Protein AF-A0A2J6XT03-F1 (afdb_monomer_lite)

Structure (mmCIF, N/CA/C/O backbone):
data_AF-A0A2J6XT03-F1
#
_entry.id   AF-A0A2J6XT03-F1
#
loop_
_atom_site.group_PDB
_atom_site.id
_atom_site.type_symbol
_atom_site.label_atom_id
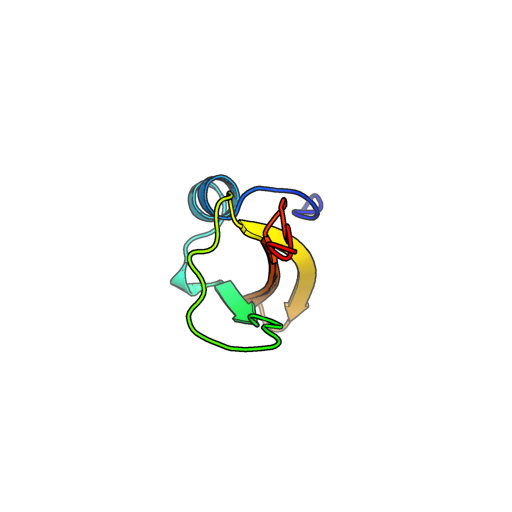_atom_site.label_alt_id
_atom_site.label_comp_id
_atom_site.label_asym_id
_atom_site.label_entity_id
_atom_site.label_seq_id
_atom_site.pdbx_PDB_ins_code
_atom_site.Cartn_x
_atom_site.Cartn_y
_atom_site.Cartn_z
_atom_site.occupancy
_atom_site.B_iso_or_equiv
_atom_site.auth_seq_id
_atom_site.auth_comp_id
_atom_site.auth_asym_id
_atom_site.auth_atom_id
_atom_site.pdbx_PDB_model_num
ATOM 1 N N . MET A 1 1 ? -11.620 -9.522 2.057 1.00 55.66 1 MET A N 1
ATOM 2 C CA . MET A 1 1 ? -11.266 -8.449 1.104 1.00 55.66 1 MET A CA 1
ATOM 3 C C . MET A 1 1 ? -10.475 -9.055 -0.049 1.00 55.66 1 MET A C 1
ATOM 5 O O . MET A 1 1 ? -9.863 -10.094 0.158 1.00 55.66 1 MET A O 1
ATOM 9 N N . GLY A 1 2 ? -10.541 -8.470 -1.249 1.00 71.62 2 GLY A N 1
ATOM 10 C CA . GLY A 1 2 ? -9.688 -8.871 -2.378 1.00 71.62 2 GLY A CA 1
ATOM 11 C C . GLY A 1 2 ? -8.230 -8.444 -2.175 1.00 71.62 2 GLY A C 1
ATOM 12 O O . GLY A 1 2 ? -7.954 -7.623 -1.307 1.00 71.62 2 GLY A O 1
ATOM 13 N N . SER A 1 3 ? -7.326 -9.017 -2.968 1.00 82.19 3 SER A N 1
ATOM 14 C CA . SER A 1 3 ? -5.887 -8.728 -2.939 1.00 82.19 3 SER A CA 1
ATOM 15 C C . SER A 1 3 ? -5.572 -7.373 -3.589 1.00 82.19 3 SER A C 1
ATOM 17 O O . SER A 1 3 ? -6.138 -7.038 -4.634 1.00 82.19 3 SER A O 1
ATOM 19 N N . PHE A 1 4 ? -4.660 -6.612 -2.980 1.00 86.00 4 PHE A N 1
ATOM 20 C CA . PHE A 1 4 ? -4.115 -5.353 -3.507 1.00 86.00 4 PHE A CA 1
ATOM 21 C C . PHE A 1 4 ? -2.806 -5.550 -4.282 1.00 86.00 4 PHE A C 1
ATOM 23 O O . PHE A 1 4 ? -2.228 -4.577 -4.765 1.00 86.00 4 PHE A O 1
ATOM 30 N N . LEU A 1 5 ? -2.331 -6.789 -4.435 1.00 86.19 5 LEU A N 1
ATOM 31 C CA . LEU A 1 5 ? -1.153 -7.105 -5.244 1.00 86.19 5 LEU A CA 1
ATOM 32 C C . LEU A 1 5 ? -1.270 -6.531 -6.664 1.00 86.19 5 LEU A C 1
ATOM 34 O O . LEU A 1 5 ? -2.289 -6.649 -7.344 1.00 86.19 5 LEU A O 1
ATOM 38 N N . GLY A 1 6 ? -0.201 -5.882 -7.113 1.00 83.56 6 GLY A N 1
ATOM 39 C CA . GLY A 1 6 ? -0.101 -5.208 -8.402 1.00 83.56 6 GLY A CA 1
ATOM 40 C C . GLY A 1 6 ? -0.815 -3.857 -8.475 1.00 83.56 6 GLY A C 1
ATOM 41 O O . GLY A 1 6 ? -0.628 -3.142 -9.465 1.00 83.56 6 GLY A O 1
ATOM 42 N N . TRP A 1 7 ? -1.599 -3.463 -7.466 1.00 88.94 7 TRP A N 1
ATOM 43 C CA . TRP A 1 7 ? -2.260 -2.159 -7.464 1.00 88.94 7 TRP A CA 1
ATOM 44 C C . TRP A 1 7 ? -1.249 -1.037 -7.289 1.00 88.94 7 TRP A C 1
ATOM 46 O O . TRP A 1 7 ? -0.262 -1.163 -6.562 1.00 88.94 7 TRP A O 1
ATOM 56 N N . LYS A 1 8 ? -1.528 0.096 -7.936 1.00 87.19 8 LYS A N 1
ATOM 57 C CA . LYS A 1 8 ? -0.768 1.323 -7.714 1.00 87.19 8 LYS A CA 1
ATOM 58 C C . LYS A 1 8 ? -1.067 1.847 -6.318 1.00 87.19 8 LYS A C 1
ATOM 60 O O . LYS A 1 8 ? -2.231 1.903 -5.918 1.00 87.19 8 LYS A O 1
ATOM 65 N N . LEU A 1 9 ? -0.042 2.335 -5.624 1.00 83.75 9 LEU A N 1
ATOM 66 C CA . LEU A 1 9 ? -0.189 2.931 -4.295 1.00 83.75 9 LEU A CA 1
ATOM 67 C C . LEU A 1 9 ? -1.301 3.995 -4.268 1.00 83.75 9 LEU A C 1
ATOM 69 O O . LEU A 1 9 ? -2.119 4.019 -3.355 1.00 83.75 9 LEU A O 1
ATOM 73 N N . LYS A 1 10 ? -1.386 4.833 -5.308 1.00 85.06 10 LYS A N 1
ATOM 74 C CA . LYS A 1 10 ? -2.418 5.876 -5.435 1.00 85.06 10 LYS A CA 1
ATOM 75 C C . LYS A 1 10 ? -3.847 5.331 -5.435 1.00 85.06 10 LYS A C 1
ATOM 77 O O . LYS A 1 10 ? -4.741 6.026 -4.969 1.00 85.06 10 LYS A O 1
ATOM 82 N N . ASP A 1 11 ? -4.077 4.136 -5.973 1.00 88.31 11 ASP A N 1
ATOM 83 C CA . ASP A 1 11 ? -5.403 3.512 -5.991 1.00 88.31 11 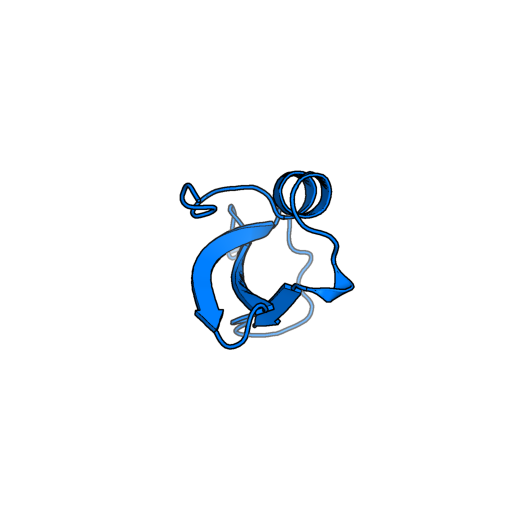ASP A CA 1
ATOM 84 C C . ASP A 1 11 ? -5.700 2.798 -4.673 1.00 88.31 11 ASP A C 1
ATOM 86 O O . ASP A 1 11 ? -6.814 2.900 -4.166 1.00 88.31 11 ASP A O 1
ATOM 90 N N . VAL A 1 12 ? -4.690 2.184 -4.05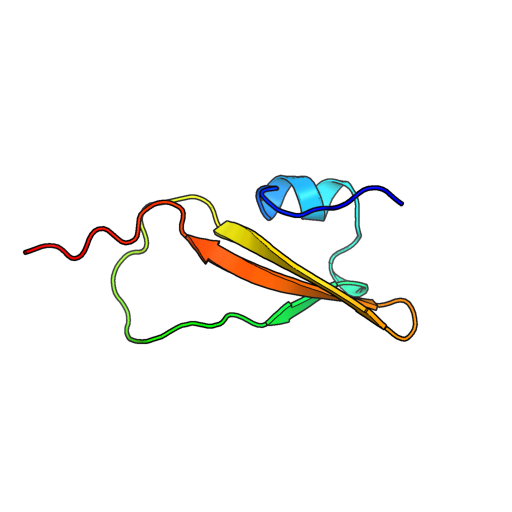1 1.00 86.44 12 VAL A N 1
ATOM 91 C CA . VAL A 1 12 ? -4.810 1.609 -2.701 1.00 86.44 12 VAL A CA 1
ATOM 92 C C . VAL A 1 12 ? -5.195 2.682 -1.680 1.00 86.44 12 VAL A C 1
ATOM 94 O O . VAL A 1 12 ? -6.111 2.475 -0.887 1.00 86.44 12 VAL A O 1
ATOM 97 N N . LEU A 1 13 ? -4.582 3.865 -1.759 1.00 85.38 13 LEU A N 1
ATOM 98 C CA . LEU A 1 13 ? -4.881 5.010 -0.890 1.00 85.38 13 LEU A CA 1
ATOM 99 C C . LEU A 1 13 ? -6.302 5.579 -1.057 1.00 85.38 13 LEU A C 1
ATOM 101 O O . LEU A 1 13 ? -6.761 6.319 -0.190 1.00 85.38 13 LEU A O 1
ATOM 105 N N . LYS A 1 14 ? -7.009 5.258 -2.150 1.00 88.31 14 LYS A N 1
ATOM 106 C CA . LYS A 1 14 ? -8.432 5.615 -2.318 1.00 88.31 14 LYS A CA 1
ATOM 107 C C . LYS A 1 14 ? -9.363 4.633 -1.612 1.00 88.31 14 LYS A C 1
ATOM 109 O O . LYS A 1 14 ? -10.503 4.984 -1.327 1.00 88.31 14 LYS A O 1
ATOM 114 N N . VAL A 1 15 ? -8.900 3.404 -1.385 1.00 88.62 15 VAL A N 1
ATOM 115 C CA . VAL A 1 15 ? -9.693 2.321 -0.791 1.00 88.62 15 VAL A CA 1
ATOM 116 C C . VAL A 1 15 ? -9.442 2.228 0.708 1.00 88.62 15 VAL A C 1
ATOM 118 O O . VAL A 1 15 ? -10.384 2.087 1.485 1.00 88.62 15 VAL A O 1
ATOM 121 N N . ILE A 1 16 ? -8.176 2.311 1.116 1.00 84.62 16 ILE A N 1
ATOM 122 C CA . ILE A 1 16 ? -7.755 2.163 2.505 1.00 84.62 16 ILE A CA 1
ATOM 123 C C . ILE A 1 16 ? -7.171 3.497 2.980 1.00 84.62 16 ILE A C 1
ATOM 125 O O . ILE A 1 16 ? -6.289 4.051 2.317 1.00 84.62 16 ILE A O 1
ATOM 129 N N . PRO A 1 17 ? -7.623 4.019 4.134 1.00 84.94 17 PRO A N 1
ATOM 130 C CA . PRO A 1 17 ? -7.056 5.234 4.688 1.00 84.94 17 PRO A CA 1
ATOM 131 C C . PRO A 1 17 ? -5.586 5.001 5.080 1.00 84.94 17 PRO A C 1
ATOM 133 O O . PRO A 1 17 ? -5.269 3.972 5.684 1.00 84.94 17 PRO A O 1
ATOM 136 N N . PRO A 1 18 ? -4.682 5.954 4.792 1.00 79.75 18 PRO A N 1
ATOM 137 C CA . PRO A 1 18 ? -3.239 5.790 4.989 1.00 79.75 18 PRO A CA 1
ATOM 138 C C . PRO A 1 18 ? -2.841 5.504 6.443 1.00 79.75 18 PRO A C 1
ATOM 140 O O . PRO A 1 18 ? -1.825 4.865 6.680 1.00 79.75 18 PRO A O 1
ATOM 143 N N . GLU A 1 19 ? -3.647 5.922 7.422 1.00 83.38 19 GLU A N 1
ATOM 144 C CA . GLU A 1 19 ? -3.423 5.644 8.849 1.00 83.38 19 GLU A CA 1
ATOM 145 C C . GLU A 1 19 ? -3.461 4.145 9.198 1.00 83.38 19 GLU A C 1
ATOM 147 O O . GLU A 1 19 ? -2.825 3.713 10.159 1.00 83.38 19 GLU A O 1
ATOM 152 N N . LYS A 1 20 ? -4.179 3.346 8.397 1.00 84.38 20 LYS A N 1
ATOM 153 C CA . LYS A 1 20 ? -4.283 1.888 8.548 1.00 84.38 20 LYS A CA 1
ATOM 154 C C . LYS A 1 20 ? -3.250 1.138 7.717 1.00 84.38 20 LYS A C 1
ATOM 156 O O . LYS A 1 20 ? -3.282 -0.090 7.677 1.00 84.38 20 LYS A O 1
ATOM 161 N N . ILE A 1 21 ? -2.347 1.858 7.055 1.00 83.06 21 ILE A N 1
ATOM 162 C CA . ILE A 1 21 ? -1.354 1.282 6.164 1.00 83.06 21 ILE A CA 1
ATOM 163 C C . ILE A 1 21 ? 0.044 1.531 6.719 1.00 83.06 21 ILE A C 1
ATOM 165 O O . ILE A 1 21 ? 0.428 2.646 7.072 1.00 83.06 21 ILE A O 1
ATOM 169 N N . LYS A 1 22 ? 0.825 0.463 6.778 1.00 84.19 22 LYS A N 1
ATOM 170 C CA . LYS A 1 22 ? 2.255 0.475 7.037 1.00 84.19 22 LYS A CA 1
ATOM 171 C C . LYS A 1 22 ? 2.956 0.136 5.729 1.00 84.19 22 LYS A C 1
ATOM 173 O O . LYS A 1 22 ? 2.724 -0.915 5.142 1.00 84.19 22 LYS A O 1
ATOM 178 N N . PHE A 1 23 ? 3.782 1.056 5.253 1.00 76.62 23 PHE A N 1
ATOM 179 C CA . PHE A 1 23 ? 4.584 0.835 4.058 1.00 76.62 23 PHE A CA 1
ATOM 180 C C . PHE A 1 23 ? 5.933 0.280 4.480 1.00 76.62 23 PHE A C 1
ATOM 182 O O . PHE A 1 23 ? 6.628 0.914 5.274 1.00 76.62 23 PHE A O 1
ATOM 189 N N . ASP A 1 24 ? 6.285 -0.877 3.939 1.00 69.94 24 ASP A N 1
ATOM 190 C CA . ASP A 1 24 ? 7.638 -1.403 4.011 1.00 69.94 24 ASP A CA 1
ATOM 191 C C . ASP A 1 24 ? 8.257 -1.215 2.628 1.00 69.94 24 ASP A C 1
ATOM 193 O O . ASP A 1 24 ? 7.844 -1.824 1.642 1.00 69.94 24 ASP A O 1
ATOM 197 N N . ILE A 1 25 ? 9.154 -0.244 2.502 1.00 65.00 25 ILE A N 1
ATOM 198 C CA . ILE A 1 25 ? 9.794 0.022 1.220 1.00 65.00 25 ILE A CA 1
ATOM 199 C C . ILE A 1 25 ? 11.051 -0.842 1.186 1.00 65.00 25 ILE A C 1
ATOM 201 O O . ILE A 1 25 ? 12.078 -0.455 1.743 1.00 65.00 25 ILE A O 1
ATOM 205 N N . ASP A 1 26 ? 10.963 -1.997 0.527 1.00 59.62 26 ASP A N 1
ATOM 206 C CA . ASP A 1 26 ? 12.122 -2.837 0.216 1.00 59.62 26 ASP A CA 1
ATOM 207 C C . ASP A 1 26 ? 12.948 -2.117 -0.866 1.00 59.62 26 ASP A C 1
ATOM 209 O O . ASP A 1 26 ? 12.771 -2.310 -2.069 1.00 59.62 26 ASP A O 1
ATOM 213 N N . TYR A 1 27 ? 13.756 -1.143 -0.436 1.00 52.75 27 TYR A N 1
ATOM 214 C CA . TYR A 1 27 ? 14.603 -0.332 -1.307 1.00 52.75 27 TYR A CA 1
ATOM 215 C C . TYR A 1 27 ? 16.061 -0.773 -1.173 1.00 52.75 27 TYR A C 1
ATOM 217 O O . TYR A 1 27 ? 16.737 -0.385 -0.213 1.00 52.75 27 TYR A O 1
ATOM 225 N N . PRO A 1 28 ? 16.628 -1.489 -2.155 1.00 49.06 28 PRO A N 1
ATOM 226 C CA . PRO A 1 28 ? 18.051 -1.402 -2.387 1.00 49.06 28 PRO A CA 1
ATOM 227 C C . PRO A 1 28 ? 18.346 -0.046 -3.050 1.00 49.06 28 PRO A C 1
ATOM 229 O O . PRO A 1 28 ? 18.158 0.149 -4.245 1.00 49.06 28 PRO A O 1
ATOM 232 N N . PHE A 1 29 ? 18.892 0.863 -2.241 1.00 45.12 29 PHE A N 1
ATOM 233 C CA . PHE A 1 29 ? 19.872 1.875 -2.649 1.00 45.12 29 PHE A CA 1
ATOM 234 C C . PHE A 1 29 ? 19.413 3.179 -3.340 1.00 45.12 29 PHE A C 1
ATOM 236 O O . PHE A 1 29 ? 18.696 3.204 -4.332 1.00 45.12 29 PHE A O 1
ATOM 243 N N . GLN A 1 30 ? 19.966 4.267 -2.785 1.00 44.50 30 GLN A N 1
ATOM 244 C CA . GLN A 1 30 ? 20.406 5.515 -3.421 1.00 44.50 30 GLN A CA 1
ATOM 245 C C . GLN A 1 30 ? 19.486 6.157 -4.460 1.00 44.50 30 GLN A C 1
ATOM 247 O O . GLN A 1 30 ? 19.490 5.748 -5.609 1.00 44.50 30 GLN A O 1
ATOM 252 N N . MET A 1 31 ? 18.826 7.252 -4.055 1.00 45.44 31 MET A N 1
ATOM 253 C CA . MET A 1 31 ? 18.861 8.581 -4.706 1.00 45.44 31 MET A CA 1
ATOM 254 C C . MET A 1 31 ? 18.996 8.630 -6.246 1.00 45.44 31 MET A C 1
ATOM 256 O O . MET A 1 31 ? 19.655 9.509 -6.789 1.00 45.44 31 MET A O 1
ATOM 260 N N . GLN A 1 32 ? 18.376 7.701 -6.958 1.00 48.59 32 GLN A N 1
ATOM 261 C CA . GLN A 1 32 ? 18.223 7.711 -8.400 1.00 48.59 32 GLN A CA 1
ATOM 262 C C . GLN A 1 32 ? 16.747 7.950 -8.660 1.00 48.59 32 GLN A C 1
ATOM 264 O O . GLN A 1 32 ? 15.887 7.320 -8.042 1.00 48.59 32 GLN A O 1
ATOM 269 N N . GLU A 1 33 ? 16.472 8.936 -9.508 1.00 48.53 33 GLU A N 1
ATOM 270 C CA . GLU A 1 33 ? 15.137 9.330 -9.939 1.00 48.53 33 GLU A CA 1
ATOM 271 C C . GLU A 1 33 ? 14.345 8.088 -10.367 1.00 48.53 33 GLU A C 1
ATOM 273 O O . GLU A 1 33 ? 14.552 7.536 -11.446 1.00 48.53 33 GLU A O 1
ATOM 278 N N . ALA A 1 34 ? 13.465 7.607 -9.491 1.00 54.16 34 ALA A N 1
ATOM 279 C CA . ALA A 1 34 ? 12.605 6.484 -9.802 1.00 54.16 34 ALA A CA 1
ATOM 280 C C . ALA A 1 34 ? 11.533 6.957 -10.789 1.00 54.16 34 ALA A C 1
ATOM 282 O O . ALA A 1 34 ? 10.620 7.705 -10.433 1.00 54.16 34 ALA A O 1
ATOM 283 N N . PHE A 1 35 ? 11.655 6.541 -12.047 1.00 52.31 35 PHE A N 1
ATOM 284 C CA . PHE A 1 35 ? 10.661 6.804 -13.083 1.00 52.31 35 PHE A CA 1
ATOM 285 C C . PHE A 1 35 ? 9.625 5.668 -13.092 1.00 52.31 35 PHE A C 1
ATOM 287 O O . PHE A 1 35 ? 9.852 4.608 -13.667 1.00 52.31 35 PHE A O 1
ATOM 294 N N . GLY A 1 36 ? 8.473 5.875 -12.444 1.00 63.75 36 GLY A N 1
ATOM 295 C CA . GLY A 1 36 ? 7.348 4.928 -12.466 1.00 63.75 36 GLY A CA 1
ATOM 296 C C . GLY A 1 36 ? 6.343 5.130 -11.329 1.00 63.75 36 GLY A C 1
ATOM 297 O O . GLY A 1 36 ? 6.599 5.873 -10.385 1.00 63.75 36 GLY A O 1
ATOM 298 N N . ASP A 1 37 ? 5.186 4.466 -11.399 1.00 73.38 37 ASP A N 1
ATOM 299 C CA . ASP A 1 37 ? 4.275 4.374 -10.248 1.00 73.38 37 ASP A CA 1
ATOM 300 C C . ASP A 1 37 ? 4.713 3.223 -9.317 1.00 73.38 37 ASP A C 1
ATOM 302 O O . ASP A 1 37 ? 5.066 2.137 -9.783 1.00 73.38 37 ASP A O 1
ATOM 306 N N . LEU A 1 38 ? 4.643 3.450 -8.000 1.00 80.38 38 LEU A N 1
ATOM 307 C CA . LEU A 1 38 ? 4.821 2.410 -6.979 1.00 80.38 38 LEU A CA 1
ATOM 308 C C . LEU A 1 38 ? 3.643 1.434 -7.000 1.00 80.38 38 LEU A C 1
ATOM 310 O O . LEU A 1 38 ? 2.483 1.857 -6.918 1.00 80.38 38 LEU A O 1
ATOM 314 N N . ARG A 1 39 ? 3.941 0.137 -7.047 1.00 85.38 39 ARG A N 1
ATOM 315 C CA . ARG A 1 39 ? 2.958 -0.947 -6.981 1.00 85.38 39 ARG A CA 1
ATOM 316 C C . ARG A 1 39 ? 3.182 -1.838 -5.773 1.00 85.38 39 ARG A C 1
ATOM 318 O O . ARG A 1 39 ? 4.320 -2.069 -5.376 1.00 85.38 39 ARG A O 1
ATOM 325 N N . VAL A 1 40 ? 2.093 -2.364 -5.226 1.00 86.81 40 VAL A N 1
ATOM 326 C CA . VAL A 1 40 ? 2.137 -3.360 -4.152 1.00 86.81 40 VAL A CA 1
ATOM 327 C C . VAL A 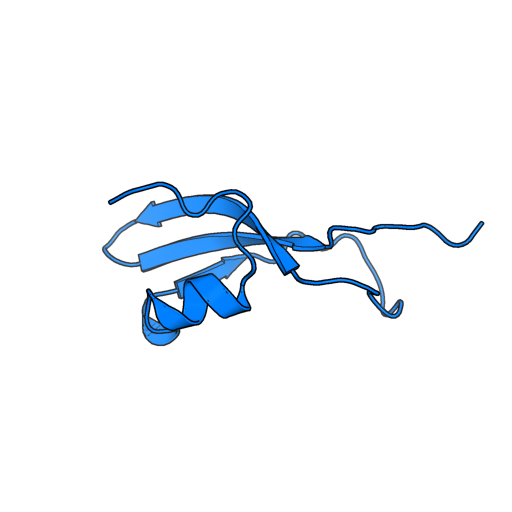1 40 ? 2.643 -4.683 -4.722 1.00 86.81 40 VAL A C 1
ATOM 329 O O . VAL A 1 40 ? 2.012 -5.260 -5.602 1.00 86.81 40 VAL A O 1
ATOM 332 N N . ILE A 1 41 ? 3.778 -5.164 -4.231 1.00 85.31 41 ILE A N 1
ATOM 333 C CA . ILE A 1 41 ? 4.357 -6.462 -4.611 1.00 85.31 41 ILE A CA 1
ATOM 334 C C . ILE A 1 41 ? 4.171 -7.524 -3.533 1.00 85.31 41 ILE A C 1
ATOM 336 O O . ILE A 1 41 ? 4.175 -8.712 -3.840 1.00 85.31 41 ILE A O 1
ATOM 340 N N . MET A 1 42 ? 3.972 -7.103 -2.285 1.00 85.00 42 MET A N 1
ATOM 341 C CA . MET A 1 42 ? 3.563 -7.972 -1.190 1.00 85.00 42 MET A CA 1
ATOM 342 C C . MET A 1 42 ? 2.555 -7.241 -0.319 1.00 85.00 42 MET A C 1
ATOM 344 O O . MET A 1 42 ? 2.643 -6.028 -0.125 1.00 85.00 42 MET A O 1
ATOM 348 N N . GLU A 1 43 ? 1.601 -7.992 0.212 1.00 88.44 43 GLU A N 1
ATOM 349 C CA . GLU A 1 43 ? 0.648 -7.506 1.196 1.00 88.44 43 GLU A CA 1
ATOM 350 C C . GLU A 1 43 ? 0.568 -8.474 2.371 1.00 88.44 43 GLU A C 1
ATOM 352 O O . GLU A 1 43 ? 0.600 -9.695 2.199 1.00 88.44 43 GLU A O 1
ATOM 357 N N . LYS A 1 44 ? 0.454 -7.921 3.573 1.00 87.88 44 LYS A N 1
ATOM 358 C CA . LYS A 1 44 ? 0.210 -8.666 4.801 1.00 87.88 44 LYS A CA 1
ATOM 359 C C . LYS A 1 44 ? -0.764 -7.873 5.659 1.00 87.88 44 LYS A C 1
ATOM 361 O O . LYS A 1 44 ? -0.550 -6.695 5.901 1.00 87.88 44 LYS A O 1
ATOM 366 N N . GLU A 1 45 ? -1.824 -8.505 6.140 1.00 87.88 45 GLU A N 1
ATOM 367 C CA . GLU A 1 45 ? -2.757 -7.887 7.085 1.00 87.88 45 GLU A CA 1
ATOM 368 C C . GLU A 1 45 ? -2.469 -8.430 8.489 1.00 87.88 45 GLU A C 1
ATOM 370 O O . GLU A 1 45 ? -2.456 -9.644 8.695 1.00 87.88 45 GLU A O 1
ATOM 375 N N . GLU A 1 46 ? -2.202 -7.553 9.457 1.00 86.62 46 GLU A N 1
ATOM 376 C CA . GLU A 1 46 ? -1.957 -7.955 10.847 1.00 86.62 46 GLU A CA 1
ATOM 377 C C . GLU A 1 46 ? -2.484 -6.886 11.814 1.00 86.62 46 GLU A C 1
ATOM 379 O O . GLU A 1 46 ? -2.274 -5.691 11.615 1.00 86.62 46 GLU A O 1
ATOM 384 N N . ASN A 1 47 ? -3.202 -7.301 12.865 1.00 83.19 47 ASN A N 1
ATOM 385 C CA . ASN A 1 47 ? -3.796 -6.405 13.873 1.00 83.19 47 ASN A CA 1
ATOM 386 C C . ASN A 1 47 ? -4.659 -5.254 13.297 1.00 83.19 47 ASN A C 1
ATOM 388 O O . ASN A 1 47 ? -4.732 -4.173 13.879 1.00 83.19 47 ASN A O 1
ATOM 392 N N . GLY A 1 48 ? -5.321 -5.472 12.154 1.00 84.06 48 GLY A N 1
ATOM 393 C CA . GLY A 1 48 ? -6.153 -4.458 11.490 1.00 84.06 48 GLY A CA 1
ATOM 394 C C . GLY A 1 48 ? -5.372 -3.405 10.695 1.00 84.06 48 GLY A C 1
ATOM 395 O O . GLY A 1 48 ? -5.973 -2.439 10.218 1.00 84.06 48 GLY A O 1
ATOM 396 N N . TYR A 1 49 ? -4.059 -3.596 10.542 1.00 86.00 49 TYR A N 1
ATOM 397 C CA . TYR A 1 49 ? -3.193 -2.796 9.683 1.00 86.00 49 TYR A CA 1
ATOM 398 C C . TYR A 1 49 ? -2.793 -3.584 8.436 1.00 86.00 49 TYR A C 1
ATOM 400 O O . TYR A 1 49 ? -2.533 -4.788 8.498 1.00 86.00 49 TYR A O 1
ATOM 408 N N . TYR A 1 50 ? -2.700 -2.879 7.312 1.00 86.56 50 TYR A N 1
ATOM 409 C CA . TYR A 1 50 ? -2.166 -3.403 6.062 1.00 86.56 50 TYR A CA 1
ATOM 410 C C . TYR A 1 50 ? -0.690 -3.055 5.945 1.00 86.56 50 TYR A C 1
ATOM 412 O O . TYR A 1 50 ? -0.324 -1.885 5.940 1.00 86.56 50 TYR A O 1
ATOM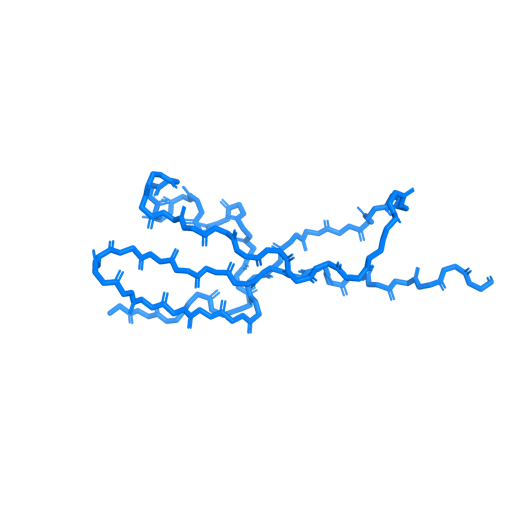 420 N N . TYR A 1 51 ? 0.151 -4.066 5.820 1.00 87.31 51 TYR A N 1
ATOM 421 C CA . TYR A 1 51 ? 1.573 -3.952 5.557 1.00 87.31 51 TYR A CA 1
ATOM 422 C C . TYR A 1 51 ? 1.793 -4.202 4.070 1.00 87.31 51 TYR A C 1
ATOM 424 O O . TYR A 1 51 ? 1.634 -5.330 3.601 1.00 87.31 51 TYR A O 1
ATOM 432 N N . PHE A 1 52 ? 2.113 -3.151 3.320 1.00 86.81 52 PHE A N 1
ATOM 433 C CA . PHE A 1 52 ? 2.371 -3.255 1.887 1.00 86.81 52 PHE A CA 1
ATOM 434 C C . PHE A 1 52 ? 3.852 -3.074 1.597 1.00 86.81 52 PHE A C 1
ATOM 436 O O . PHE A 1 52 ? 4.437 -2.058 1.981 1.00 86.81 52 PHE A O 1
ATOM 443 N N . THR A 1 53 ? 4.417 -4.019 0.851 1.00 85.94 53 THR A N 1
ATOM 444 C CA . THR A 1 53 ? 5.719 -3.845 0.214 1.00 85.94 53 THR A CA 1
ATOM 445 C C . THR A 1 53 ? 5.524 -3.258 -1.169 1.00 85.94 53 THR A C 1
ATOM 447 O O . THR A 1 53 ? 4.751 -3.790 -1.970 1.00 85.94 53 THR A O 1
ATOM 450 N N . LEU A 1 54 ? 6.211 -2.154 -1.448 1.00 84.38 54 LEU A N 1
ATOM 451 C CA . LEU A 1 54 ? 6.071 -1.410 -2.695 1.00 84.38 54 LEU A CA 1
ATOM 452 C C . LEU A 1 54 ? 7.318 -1.552 -3.569 1.00 84.38 54 LEU A C 1
ATOM 454 O O . LEU A 1 54 ? 8.433 -1.500 -3.063 1.00 84.38 54 LEU A O 1
ATOM 458 N N . SER A 1 55 ? 7.126 -1.654 -4.882 1.00 78.50 55 SER A N 1
ATOM 459 C CA . SER A 1 55 ? 8.212 -1.622 -5.865 1.00 78.50 55 SER A CA 1
ATOM 460 C C . SER A 1 55 ? 7.833 -0.781 -7.083 1.00 78.50 55 SER A C 1
ATOM 462 O O . SER A 1 55 ? 6.653 -0.652 -7.424 1.00 78.50 55 SER A O 1
ATOM 464 N N . TYR A 1 56 ? 8.830 -0.174 -7.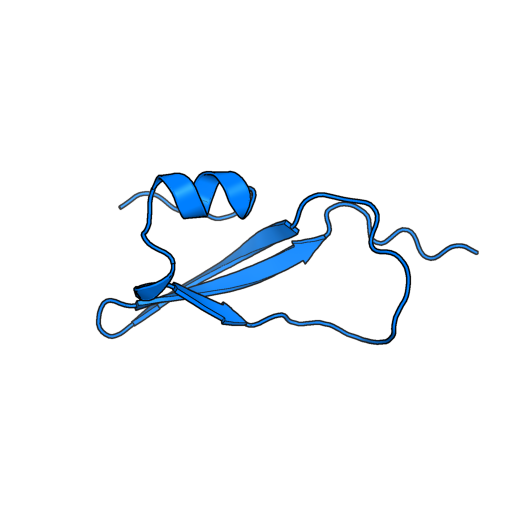724 1.00 76.00 56 TYR A N 1
ATOM 465 C CA . TYR A 1 56 ? 8.642 0.583 -8.958 1.00 76.00 56 TYR A CA 1
ATOM 466 C C . TYR A 1 56 ? 8.558 -0.363 -10.161 1.00 76.00 56 TYR A C 1
ATOM 468 O O . TYR A 1 56 ? 9.355 -1.285 -10.294 1.00 76.00 56 TYR A O 1
ATOM 476 N N . GLU A 1 57 ? 7.615 -0.104 -11.070 1.00 64.06 57 GLU A N 1
ATOM 477 C CA . GLU A 1 57 ? 7.407 -0.918 -12.283 1.00 64.06 57 GLU A CA 1
ATOM 478 C C . GLU A 1 57 ? 8.613 -0.910 -13.243 1.00 64.06 57 GLU A C 1
ATOM 480 O O . GLU A 1 57 ? 8.824 -1.875 -13.970 1.00 64.06 57 GLU A O 1
ATOM 485 N N . ASN A 1 58 ? 9.420 0.154 -13.235 1.00 56.16 58 ASN A N 1
ATOM 486 C CA . ASN A 1 58 ? 10.585 0.296 -14.105 1.00 56.16 58 ASN A CA 1
ATOM 487 C C . ASN A 1 58 ? 11.845 0.572 -13.284 1.00 56.16 58 ASN A C 1
ATOM 489 O O . ASN A 1 58 ? 12.282 1.712 -13.143 1.00 56.16 58 ASN A O 1
ATOM 493 N N . TYR A 1 59 ? 12.468 -0.493 -12.785 1.00 53.31 59 TYR A N 1
ATOM 494 C CA . TYR A 1 59 ? 13.884 -0.454 -12.431 1.00 53.31 59 TYR A CA 1
ATOM 495 C C . TYR A 1 59 ? 14.693 -0.581 -13.729 1.00 53.31 59 TYR A C 1
ATOM 497 O O . TYR A 1 59 ? 15.180 -1.654 -14.077 1.00 53.31 59 TYR A O 1
ATOM 505 N N . GLN A 1 60 ? 14.760 0.489 -14.524 1.00 45.75 60 GLN A N 1
ATOM 506 C CA . GLN A 1 60 ? 15.773 0.552 -15.573 1.00 45.75 60 GLN A CA 1
ATOM 507 C C . GLN A 1 60 ? 17.051 1.087 -14.942 1.00 45.75 60 GLN A C 1
ATOM 509 O O . GLN A 1 60 ? 17.205 2.294 -14.765 1.00 45.75 60 GLN A O 1
ATOM 514 N N . GLU A 1 61 ? 17.970 0.181 -14.601 1.00 49.53 61 GLU A N 1
ATOM 515 C CA . GLU A 1 61 ? 19.376 0.545 -14.454 1.00 49.53 61 GLU A CA 1
ATOM 516 C C . GLU A 1 61 ? 19.785 1.264 -15.745 1.00 49.53 61 GLU A C 1
ATOM 518 O O . GLU A 1 61 ? 19.825 0.653 -16.818 1.00 49.53 61 GLU A O 1
ATOM 523 N N . ARG A 1 62 ? 20.036 2.577 -15.670 1.00 49.31 62 ARG A N 1
ATOM 524 C CA . ARG A 1 62 ? 20.714 3.291 -16.755 1.00 49.31 62 ARG A CA 1
ATOM 525 C C . ARG A 1 62 ? 22.108 2.669 -16.884 1.00 49.31 62 ARG A C 1
ATOM 527 O O . ARG A 1 62 ? 22.990 2.992 -16.094 1.00 49.31 62 ARG A O 1
ATOM 534 N N . ARG A 1 63 ? 22.271 1.739 -17.828 1.00 51.94 63 ARG A N 1
ATOM 535 C CA . ARG A 1 63 ? 23.580 1.316 -18.340 1.00 51.94 63 ARG A CA 1
ATOM 536 C C . ARG A 1 63 ? 24.163 2.383 -19.252 1.00 51.94 63 ARG A C 1
ATOM 538 O O . ARG A 1 63 ? 23.373 2.997 -20.004 1.00 51.94 63 ARG A O 1
#

Secondary structure (DSSP, 8-state):
----TT-BHHHHHHHS-GGGEEEE----S------S-EEEEEEEEETTEEEEEEEES------

Sequence (63 aa):
MGSFLGWKLKDVLKVIPPEKIKFDIDYPFQMQEAFGDLRVIMEKEENGYYYFTLSYENYQERR

Radius of gyration: 12.62 Å; chains: 1; bounding box: 35×18×32 Å

pLDDT: mean 74.01, std 15.38, range [44.5, 88.94]

Foldseek 3Di:
DDDQAFPFPVVVCVVDPCVLEDEDEPDDDDDDPQPATWGFHDWDADPSHIYTYIDGPDPDPPD